Protein AF-A0A7Y3EM31-F1 (afdb_monomer_lite)

pLDDT: mean 71.68, std 12.84, range [42.03, 89.62]

Secondary structure (DSSP, 8-state):
--HHHHHHHHHHHHHHHHHHHHHHHHHHHHTS---HHHHHHHHHHHHT--HHHHHHHHHHHHT--HHHHHHHHHHHHHH-PPPHHHHHHHHHHHHHHHHHS--------HHHHHHHHHHHHHHHHHHHHIIIIIHHHHS-THHHHTTS--

Radius of gyration: 29.41 Å; chains: 1; bounding box: 55×45×83 Å

Foldseek 3Di:
DDPVVVVVVVVVVVVVVVVVVVVLVVLVVVPPPQDLVSLLVVCCVVVVDDSLVLLVVLCVVVVHDPVVSVVQVVVCVVVVDHDPSSSVVSVVCVVVVVVVVDCSDCPPPVVVVVVVVVVVVVVVVVVVCCVPPVVCVVVVPVVPPVVPDD

Structure (mmCIF, N/CA/C/O backbone):
data_AF-A0A7Y3EM31-F1
#
_entry.id   AF-A0A7Y3EM31-F1
#
loop_
_atom_site.group_PDB
_atom_site.id
_atom_site.type_symbol
_atom_site.label_atom_id
_atom_site.label_alt_id
_atom_site.label_comp_id
_atom_site.label_asym_id
_atom_site.label_entity_id
_atom_site.label_seq_id
_atom_site.pdbx_PDB_ins_code
_atom_site.Cartn_x
_atom_site.Cartn_y
_atom_site.Cartn_z
_atom_site.occupancy
_atom_site.B_iso_or_equiv
_atom_site.auth_seq_id
_atom_site.auth_comp_id
_atom_site.auth_asym_id
_atom_site.auth_atom_id
_atom_site.pdbx_PDB_model_num
ATOM 1 N N . MET A 1 1 ? 30.879 -6.850 -35.018 1.00 55.12 1 MET A N 1
ATOM 2 C CA . MET A 1 1 ? 29.629 -6.505 -34.324 1.00 55.12 1 MET A CA 1
ATOM 3 C C . MET A 1 1 ? 28.984 -5.389 -35.105 1.00 55.12 1 MET A C 1
ATOM 5 O O . MET A 1 1 ? 29.573 -4.324 -35.256 1.00 55.12 1 MET A O 1
ATOM 9 N N . SER A 1 2 ? 27.879 -5.702 -35.750 1.00 74.50 2 SER A N 1
ATOM 10 C CA . SER A 1 2 ? 27.210 -4.796 -36.675 1.00 74.50 2 SER A CA 1
ATOM 11 C C . SER A 1 2 ? 26.362 -3.765 -35.922 1.00 74.50 2 SER A C 1
ATOM 13 O O . SER A 1 2 ? 25.942 -3.984 -34.785 1.00 74.50 2 SER A O 1
ATOM 15 N N . LEU A 1 3 ? 26.055 -2.639 -36.569 1.00 71.31 3 LEU A N 1
ATOM 16 C CA . LEU A 1 3 ? 25.175 -1.614 -35.995 1.00 71.31 3 LEU A CA 1
ATOM 17 C C . LEU A 1 3 ? 23.797 -2.191 -35.603 1.00 71.31 3 LEU A C 1
ATOM 19 O O . LEU A 1 3 ? 23.218 -1.790 -34.595 1.00 71.31 3 LEU A O 1
ATOM 23 N N . TYR A 1 4 ? 23.301 -3.174 -36.366 1.00 74.38 4 TYR A N 1
ATOM 24 C CA . TYR A 1 4 ? 22.021 -3.835 -36.104 1.00 74.38 4 TYR A CA 1
ATOM 25 C C . TYR A 1 4 ? 22.039 -4.658 -34.806 1.00 74.38 4 TYR A C 1
ATOM 27 O O . TYR A 1 4 ? 21.056 -4.645 -34.068 1.00 74.38 4 TYR A O 1
ATOM 35 N N . GLU A 1 5 ? 23.158 -5.316 -34.480 1.00 70.56 5 GLU A N 1
ATOM 36 C CA . GLU A 1 5 ? 23.310 -6.084 -33.233 1.00 70.56 5 GLU A CA 1
ATOM 37 C C . GLU A 1 5 ? 23.272 -5.167 -32.016 1.00 70.56 5 GLU A C 1
ATOM 39 O O . GLU A 1 5 ? 22.595 -5.459 -31.032 1.00 70.56 5 GLU A O 1
ATOM 44 N N . ILE A 1 6 ? 23.950 -4.023 -32.104 1.00 75.25 6 ILE A N 1
ATOM 45 C CA . ILE A 1 6 ? 24.014 -3.045 -31.015 1.00 75.25 6 ILE A CA 1
ATOM 46 C C . ILE A 1 6 ? 22.621 -2.465 -30.740 1.00 75.25 6 ILE A C 1
ATOM 48 O O . ILE A 1 6 ? 22.195 -2.401 -29.584 1.00 75.25 6 ILE A O 1
ATOM 52 N N . ILE A 1 7 ? 21.881 -2.092 -31.788 1.00 76.62 7 ILE A N 1
ATOM 53 C CA . ILE A 1 7 ? 20.520 -1.552 -31.657 1.00 76.62 7 ILE A CA 1
ATOM 54 C C . ILE A 1 7 ? 19.571 -2.609 -31.081 1.00 76.62 7 ILE A C 1
ATOM 56 O O . ILE A 1 7 ? 18.812 -2.308 -30.159 1.00 76.62 7 ILE A O 1
ATOM 60 N N . ALA A 1 8 ? 19.644 -3.853 -31.565 1.00 76.12 8 ALA A N 1
ATOM 61 C CA . ALA A 1 8 ? 18.793 -4.941 -31.091 1.00 76.12 8 ALA A CA 1
ATOM 62 C C . ALA A 1 8 ? 19.026 -5.258 -29.603 1.00 76.12 8 ALA A C 1
ATOM 64 O O . ALA A 1 8 ? 18.067 -5.359 -28.836 1.00 76.12 8 ALA A O 1
ATOM 65 N N . ILE A 1 9 ? 20.290 -5.342 -29.171 1.00 76.00 9 ILE A N 1
ATOM 66 C CA . ILE A 1 9 ? 20.651 -5.586 -27.765 1.00 76.00 9 ILE A CA 1
ATOM 67 C C . ILE A 1 9 ? 20.178 -4.427 -26.881 1.00 76.00 9 ILE A C 1
ATOM 69 O O . ILE A 1 9 ? 19.617 -4.648 -25.807 1.00 76.00 9 ILE A O 1
ATOM 73 N N . THR A 1 10 ? 20.354 -3.189 -27.343 1.00 77.50 10 THR A N 1
ATOM 74 C CA . THR A 1 10 ? 19.950 -2.001 -26.581 1.00 77.50 10 THR A CA 1
ATOM 75 C C . THR A 1 10 ? 18.431 -1.926 -26.424 1.00 77.50 10 THR A C 1
ATOM 77 O O . THR A 1 10 ? 17.938 -1.690 -25.321 1.00 77.50 10 THR A O 1
ATOM 80 N N . ALA A 1 11 ? 17.677 -2.188 -27.496 1.00 78.19 11 ALA A N 1
ATOM 81 C CA . ALA A 1 11 ? 16.218 -2.231 -27.459 1.00 78.19 11 ALA A CA 1
ATOM 82 C C . ALA A 1 11 ? 15.707 -3.342 -26.528 1.00 78.19 11 ALA A C 1
ATOM 84 O O . ALA A 1 11 ? 14.819 -3.101 -25.710 1.00 78.19 11 ALA A O 1
ATOM 85 N N . PHE A 1 12 ? 16.308 -4.534 -26.593 1.00 80.44 12 PHE A N 1
ATOM 86 C CA . PHE A 1 12 ? 15.970 -5.652 -25.713 1.00 80.44 12 PHE A CA 1
ATOM 87 C C . PHE A 1 12 ? 16.180 -5.301 -24.232 1.00 80.44 12 PHE A C 1
ATOM 89 O O . PHE A 1 12 ? 15.280 -5.496 -23.412 1.00 80.44 12 PHE A O 1
ATOM 96 N N . LEU A 1 13 ? 17.323 -4.699 -23.888 1.00 77.50 13 LEU A N 1
ATOM 97 C CA . LEU A 1 13 ? 17.618 -4.272 -22.517 1.00 77.50 13 LEU A CA 1
ATOM 98 C C . LEU A 1 13 ? 16.660 -3.180 -22.019 1.00 77.50 13 LEU A C 1
ATOM 100 O O . LEU A 1 13 ? 16.237 -3.221 -20.862 1.00 77.50 13 LEU A O 1
ATOM 104 N N . LEU A 1 14 ? 16.267 -2.245 -22.888 1.00 78.12 14 LEU A N 1
ATOM 105 C CA . LEU A 1 14 ? 15.264 -1.218 -22.583 1.00 78.12 14 LEU A CA 1
ATOM 106 C C . LEU A 1 14 ? 13.897 -1.830 -22.261 1.00 78.12 14 LEU A C 1
ATOM 108 O O . LEU A 1 14 ? 13.264 -1.448 -21.276 1.00 78.12 14 LEU A O 1
ATOM 112 N N . VAL A 1 15 ? 13.456 -2.812 -23.049 1.00 81.62 15 VAL A N 1
ATOM 113 C CA . VAL A 1 15 ? 12.192 -3.520 -22.803 1.00 81.62 15 VAL A CA 1
ATOM 114 C C . VAL A 1 15 ? 12.244 -4.271 -21.472 1.00 81.62 15 VAL A C 1
ATOM 116 O O . VAL A 1 15 ? 11.323 -4.143 -20.662 1.00 81.62 15 VAL A O 1
ATOM 119 N N . CYS A 1 16 ? 13.336 -4.988 -21.191 1.00 75.50 16 CYS A N 1
ATOM 120 C CA . CYS A 1 16 ? 13.536 -5.655 -19.903 1.00 75.50 16 CYS A CA 1
ATOM 121 C C . CYS A 1 16 ? 13.497 -4.667 -18.728 1.00 75.50 16 CYS A C 1
ATOM 123 O O . CYS A 1 16 ? 12.857 -4.949 -17.713 1.00 75.50 16 CYS A O 1
ATOM 125 N N . LEU A 1 17 ? 14.116 -3.491 -18.871 1.00 76.75 17 LEU A N 1
ATOM 126 C CA . LEU A 1 17 ? 14.097 -2.437 -17.858 1.00 76.75 17 LEU A CA 1
ATOM 127 C C . LEU A 1 17 ? 12.677 -1.911 -17.607 1.00 76.75 17 LEU A C 1
ATOM 129 O O . LEU A 1 17 ? 12.266 -1.789 -16.455 1.00 76.75 17 LEU A O 1
ATOM 133 N N . ILE A 1 18 ? 11.905 -1.638 -18.661 1.00 78.25 18 ILE A N 1
ATOM 13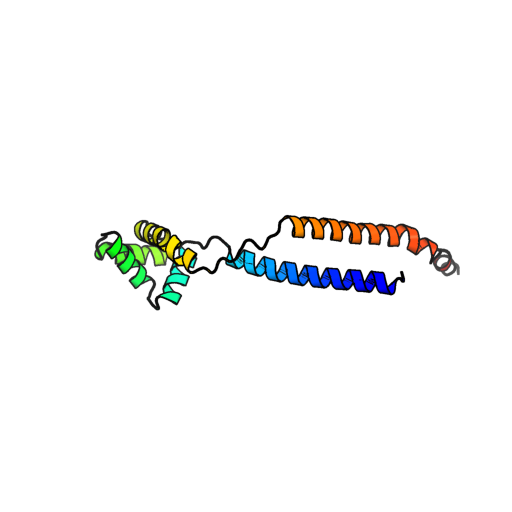4 C CA . ILE A 1 18 ? 10.522 -1.151 -18.535 1.00 78.25 18 ILE A CA 1
ATOM 135 C C . ILE A 1 18 ? 9.644 -2.190 -17.829 1.00 78.25 18 ILE A C 1
ATOM 137 O O . ILE A 1 18 ? 8.859 -1.840 -16.943 1.00 78.25 18 ILE A O 1
ATOM 141 N N . LEU A 1 19 ? 9.782 -3.469 -18.188 1.00 79.25 19 LEU A N 1
ATOM 142 C CA . LEU A 1 19 ? 9.049 -4.559 -17.543 1.00 79.25 19 LEU A CA 1
ATOM 143 C C . LEU A 1 19 ? 9.438 -4.704 -16.067 1.00 79.25 19 LEU A C 1
ATOM 145 O O . LEU A 1 19 ? 8.556 -4.807 -15.211 1.00 79.25 19 LEU A O 1
ATOM 149 N N . TYR A 1 20 ? 10.734 -4.634 -15.758 1.00 76.50 20 TYR A N 1
ATOM 150 C CA . TYR A 1 20 ? 11.236 -4.672 -14.387 1.00 76.50 20 TYR A CA 1
ATOM 151 C C . TYR A 1 20 ? 10.711 -3.494 -13.559 1.00 76.50 20 TYR A C 1
ATOM 153 O O . TYR A 1 20 ? 10.166 -3.698 -12.476 1.00 76.50 20 TYR A O 1
ATOM 161 N N . LEU A 1 21 ? 10.793 -2.267 -14.084 1.00 70.81 21 LEU A N 1
ATOM 162 C CA . LEU A 1 21 ? 10.269 -1.071 -13.425 1.00 70.81 21 LEU A CA 1
ATOM 163 C C . LEU A 1 21 ? 8.762 -1.178 -13.194 1.00 70.81 21 LEU A C 1
ATOM 165 O O . LEU A 1 21 ? 8.300 -0.873 -12.098 1.00 70.81 21 LEU A O 1
ATOM 169 N N . ARG A 1 22 ? 7.991 -1.671 -14.171 1.00 71.81 22 ARG A N 1
ATOM 170 C CA . ARG A 1 22 ? 6.546 -1.898 -14.006 1.00 71.81 22 ARG A CA 1
ATOM 171 C C . ARG A 1 22 ? 6.236 -2.902 -12.902 1.00 71.81 22 ARG A C 1
ATOM 173 O O . ARG A 1 22 ? 5.334 -2.658 -12.101 1.00 71.81 22 ARG A O 1
ATOM 180 N N . PHE A 1 23 ? 6.953 -4.021 -12.858 1.00 66.88 23 PHE A N 1
ATOM 181 C CA . PHE A 1 23 ? 6.753 -5.038 -11.828 1.00 66.88 23 PHE A CA 1
ATOM 182 C C . PHE A 1 23 ? 7.138 -4.511 -10.440 1.00 66.88 23 PHE A C 1
ATOM 184 O O . PHE A 1 23 ? 6.396 -4.667 -9.470 1.00 66.88 23 PHE A O 1
ATOM 191 N N . SER A 1 24 ? 8.257 -3.797 -10.372 1.00 64.38 24 SER A N 1
ATOM 192 C CA . SER A 1 24 ? 8.786 -3.206 -9.150 1.00 64.38 24 SER A CA 1
ATOM 193 C C . SER A 1 24 ? 7.878 -2.102 -8.594 1.00 64.38 24 SER A C 1
ATOM 195 O O . SER A 1 24 ? 7.542 -2.105 -7.412 1.00 64.38 24 SER A O 1
ATOM 197 N N . LEU A 1 25 ? 7.365 -1.215 -9.455 1.00 65.00 25 LEU A N 1
ATOM 198 C CA . LEU A 1 25 ? 6.414 -0.167 -9.076 1.00 65.00 25 LEU A CA 1
ATOM 199 C C . LEU A 1 25 ? 5.105 -0.764 -8.538 1.00 65.00 25 LEU A C 1
ATOM 201 O O . LEU A 1 25 ? 4.580 -0.304 -7.525 1.00 65.00 25 LEU A O 1
ATOM 205 N N . ARG A 1 26 ? 4.601 -1.834 -9.173 1.00 60.44 26 ARG A N 1
ATOM 206 C CA . ARG A 1 26 ? 3.420 -2.567 -8.687 1.00 60.44 26 ARG A CA 1
ATOM 207 C C . ARG A 1 26 ? 3.641 -3.149 -7.293 1.00 60.44 26 ARG A C 1
ATOM 209 O O . ARG A 1 26 ? 2.716 -3.131 -6.485 1.00 60.44 26 ARG A O 1
ATOM 216 N N . ASN A 1 27 ? 4.842 -3.635 -6.995 1.00 56.44 27 ASN A N 1
ATOM 217 C CA . ASN A 1 27 ? 5.174 -4.138 -5.663 1.00 56.44 27 ASN A CA 1
ATOM 218 C C . ASN A 1 27 ? 5.375 -3.009 -4.644 1.00 56.44 27 ASN A C 1
ATOM 220 O O . ASN A 1 27 ? 4.959 -3.156 -3.500 1.00 56.44 27 ASN A O 1
ATOM 224 N N . LEU A 1 28 ? 5.910 -1.857 -5.056 1.00 53.41 28 LEU A N 1
ATOM 225 C CA . LEU A 1 28 ? 6.066 -0.692 -4.180 1.00 53.41 28 LEU A CA 1
ATOM 226 C C . LEU A 1 28 ? 4.707 -0.124 -3.742 1.00 53.41 28 LEU A C 1
ATOM 228 O O . LEU A 1 28 ? 4.521 0.184 -2.569 1.00 53.41 28 LEU A O 1
ATOM 232 N N . ILE A 1 29 ? 3.724 -0.077 -4.648 1.00 54.72 29 ILE A N 1
ATOM 233 C CA . ILE A 1 29 ? 2.342 0.318 -4.317 1.00 54.72 29 ILE A CA 1
ATOM 234 C C . ILE A 1 29 ? 1.718 -0.667 -3.314 1.00 54.72 29 ILE A C 1
ATOM 236 O O . ILE A 1 29 ? 1.052 -0.244 -2.372 1.00 54.72 29 ILE A O 1
ATOM 240 N N . LYS A 1 30 ? 1.972 -1.973 -3.465 1.00 52.66 30 LYS A N 1
ATOM 241 C CA . LYS A 1 30 ? 1.499 -3.006 -2.523 1.00 52.66 30 LYS A CA 1
ATOM 242 C C . LYS A 1 30 ? 2.184 -2.934 -1.151 1.00 52.66 30 LYS A C 1
ATOM 244 O O . LYS A 1 30 ? 1.566 -3.290 -0.147 1.00 52.66 30 LYS A O 1
ATOM 249 N N . ASN A 1 31 ? 3.432 -2.468 -1.110 1.00 48.09 31 ASN A N 1
ATOM 250 C CA . ASN A 1 31 ? 4.244 -2.355 0.102 1.00 48.09 31 ASN A CA 1
ATOM 251 C C . ASN A 1 31 ? 4.150 -0.982 0.780 1.00 48.09 31 ASN A C 1
ATOM 253 O O . ASN A 1 31 ? 4.797 -0.773 1.806 1.00 48.09 31 ASN A O 1
ATOM 257 N N . ARG A 1 32 ? 3.323 -0.057 0.271 1.00 50.44 32 ARG A N 1
ATOM 258 C CA . ARG A 1 32 ? 3.046 1.198 0.974 1.00 50.44 32 ARG A CA 1
ATOM 259 C C . ARG A 1 32 ? 2.492 0.870 2.362 1.00 50.44 32 ARG A C 1
ATOM 261 O O . ARG A 1 32 ? 1.673 -0.040 2.528 1.00 50.44 32 ARG A O 1
ATOM 268 N N . THR A 1 33 ? 2.973 1.583 3.373 1.00 53.84 33 THR A N 1
ATOM 269 C CA . THR A 1 33 ? 2.428 1.526 4.726 1.00 53.84 33 THR A CA 1
ATOM 270 C C . THR A 1 33 ? 0.954 1.907 4.646 1.00 53.84 33 THR A C 1
ATOM 272 O O . THR A 1 33 ? 0.620 3.068 4.432 1.00 53.84 33 THR A O 1
ATOM 275 N N . LEU A 1 34 ? 0.072 0.904 4.731 1.00 59.66 34 LEU A N 1
ATOM 276 C CA . LEU A 1 34 ? -1.369 1.137 4.723 1.00 59.66 34 LEU A CA 1
ATOM 277 C C . LEU A 1 34 ? -1.693 2.085 5.877 1.00 59.66 34 LEU A C 1
ATOM 279 O O . LEU A 1 34 ? -1.288 1.835 7.020 1.00 59.66 34 LEU A O 1
ATOM 283 N N . THR A 1 35 ? -2.400 3.165 5.558 1.00 67.69 35 THR A N 1
ATOM 284 C CA . THR A 1 35 ? -2.955 4.053 6.576 1.00 67.69 35 THR A CA 1
ATOM 285 C C . THR A 1 35 ? -3.984 3.282 7.405 1.00 67.69 35 THR A C 1
ATOM 287 O O . THR A 1 35 ? -4.501 2.248 6.972 1.00 67.69 35 THR A O 1
ATOM 290 N N . SER A 1 36 ? -4.295 3.749 8.617 1.00 67.44 36 SER A N 1
ATOM 291 C CA . SER A 1 36 ? -5.320 3.109 9.459 1.00 67.44 36 SER A CA 1
ATOM 292 C C . SER A 1 36 ? -6.664 2.979 8.725 1.00 67.44 36 SER A C 1
ATOM 294 O O . SER A 1 36 ? -7.379 2.002 8.917 1.00 67.44 36 SER A O 1
ATOM 296 N N . GLN A 1 37 ? -6.962 3.915 7.824 1.00 71.31 37 GLN A N 1
ATOM 297 C CA . GLN A 1 37 ? -8.168 3.933 7.000 1.00 71.31 37 GLN A CA 1
ATOM 298 C C . GLN A 1 37 ? -8.138 2.866 5.892 1.00 71.31 37 GLN A C 1
ATOM 300 O O . GLN A 1 37 ? -9.109 2.130 5.725 1.00 71.31 37 GLN A O 1
ATOM 305 N N . ASP A 1 38 ? -6.996 2.689 5.214 1.00 73.44 38 ASP A N 1
ATOM 306 C CA . ASP A 1 38 ? -6.811 1.591 4.252 1.00 73.44 38 ASP A CA 1
ATOM 307 C C . ASP A 1 38 ? -6.959 0.221 4.927 1.00 73.44 38 ASP A C 1
ATOM 309 O O . ASP A 1 38 ? -7.500 -0.720 4.344 1.00 73.44 38 ASP A O 1
ATOM 313 N N . TYR A 1 39 ? -6.466 0.092 6.164 1.00 72.25 39 TYR A N 1
ATOM 314 C CA . TYR A 1 39 ? -6.610 -1.129 6.955 1.00 72.25 39 TYR A CA 1
ATOM 315 C C . TYR A 1 39 ? -8.068 -1.428 7.281 1.00 72.25 39 TYR A C 1
ATOM 317 O O . TYR A 1 39 ? -8.492 -2.572 7.138 1.00 72.25 39 TYR A O 1
ATOM 325 N N . LEU A 1 40 ? -8.832 -0.406 7.663 1.00 77.25 40 LEU A N 1
ATOM 326 C CA . LEU A 1 40 ? -10.259 -0.516 7.951 1.00 77.25 40 LEU A CA 1
ATOM 327 C C . LEU A 1 40 ? -11.041 -0.982 6.720 1.00 77.25 40 LEU A C 1
ATOM 329 O O . LE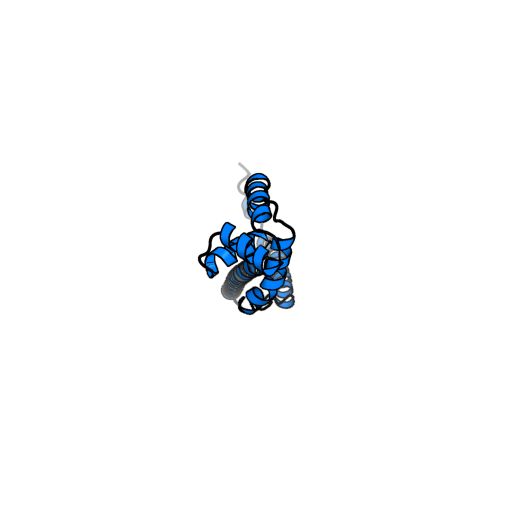U A 1 40 ? -11.807 -1.941 6.797 1.00 77.25 40 LEU A O 1
ATOM 333 N N . TRP A 1 41 ? -10.761 -0.383 5.561 1.00 77.38 41 TRP A N 1
ATOM 334 C CA . TRP A 1 41 ? -11.355 -0.792 4.289 1.00 77.38 41 TRP A CA 1
ATOM 335 C C . TRP A 1 41 ? -10.990 -2.234 3.910 1.00 77.38 41 TRP A C 1
ATOM 337 O O . TRP A 1 41 ? -11.827 -3.011 3.450 1.00 77.38 41 TRP A O 1
ATOM 347 N N . LYS A 1 42 ? -9.738 -2.635 4.140 1.00 73.38 42 LYS A N 1
ATOM 348 C CA . LYS A 1 42 ? -9.285 -4.002 3.862 1.00 73.38 42 LYS A CA 1
ATOM 349 C C . LYS A 1 42 ? -9.922 -5.019 4.811 1.00 73.38 42 LYS A C 1
ATOM 351 O O . LYS A 1 42 ? -10.298 -6.100 4.370 1.00 73.38 42 LYS A O 1
ATOM 356 N N . LEU A 1 43 ? -10.073 -4.667 6.088 1.00 74.62 43 LEU A N 1
ATOM 357 C CA . LEU A 1 43 ? -10.726 -5.499 7.095 1.00 74.62 43 LEU A CA 1
ATOM 358 C C . LEU A 1 43 ? -12.213 -5.685 6.777 1.00 74.62 43 LEU A C 1
ATOM 360 O O . LEU A 1 43 ? -12.702 -6.811 6.848 1.00 74.62 43 LEU A O 1
ATOM 364 N N . LYS A 1 44 ? -12.896 -4.619 6.344 1.00 80.25 44 LYS A N 1
ATOM 365 C CA . LYS A 1 44 ? -14.267 -4.668 5.816 1.00 80.25 44 LYS A CA 1
ATOM 366 C C . LYS A 1 44 ? -14.391 -5.693 4.689 1.00 80.25 44 LYS A C 1
ATOM 368 O O . LYS A 1 44 ? -15.228 -6.581 4.776 1.00 80.25 44 LYS A O 1
ATOM 373 N N . ASN A 1 45 ? -13.504 -5.637 3.694 1.00 76.75 45 ASN A N 1
ATOM 374 C CA . ASN A 1 45 ? -13.538 -6.567 2.559 1.00 76.75 45 ASN A CA 1
ATOM 375 C C . ASN A 1 45 ? -13.217 -8.023 2.925 1.00 76.75 45 ASN A C 1
ATOM 377 O O . ASN A 1 45 ? -13.713 -8.930 2.270 1.00 76.75 45 ASN A O 1
ATOM 381 N N . ILE A 1 46 ? -12.361 -8.261 3.923 1.00 72.25 46 ILE A N 1
ATOM 382 C CA . ILE A 1 46 ? -12.001 -9.625 4.349 1.00 72.25 46 ILE A CA 1
ATOM 383 C C . ILE A 1 46 ? -13.094 -10.227 5.237 1.00 72.25 46 ILE A C 1
ATOM 385 O O . ILE A 1 46 ? -13.366 -11.420 5.158 1.00 72.25 46 ILE A O 1
ATOM 389 N N . THR A 1 47 ? -13.692 -9.408 6.101 1.00 72.94 47 THR A N 1
ATOM 390 C CA . THR A 1 47 ? -14.630 -9.868 7.137 1.00 72.94 47 THR A CA 1
ATOM 391 C C . THR A 1 47 ? -16.089 -9.789 6.684 1.00 72.94 47 THR A C 1
ATOM 393 O O . 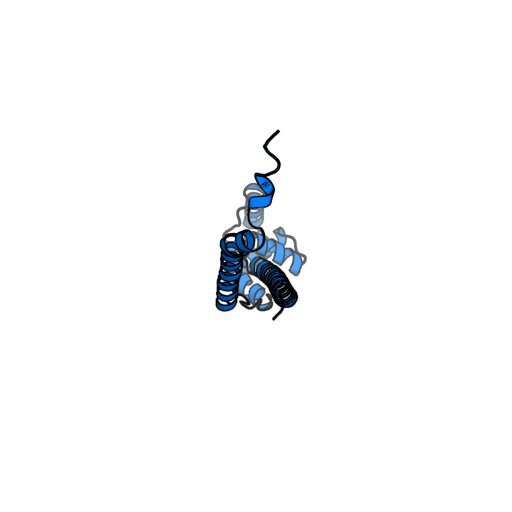THR A 1 47 ? -16.952 -10.307 7.383 1.00 72.94 47 THR A O 1
ATOM 396 N N . ASP A 1 48 ? -16.364 -9.132 5.552 1.00 77.69 48 ASP A N 1
ATOM 397 C CA . ASP A 1 48 ? -17.710 -8.837 5.035 1.00 77.69 48 ASP A CA 1
ATOM 398 C C . ASP A 1 48 ? -18.605 -8.123 6.069 1.00 77.69 48 ASP A C 1
ATOM 400 O O . ASP A 1 48 ? -19.809 -8.337 6.174 1.00 77.69 48 ASP A O 1
ATOM 404 N N . LYS A 1 49 ? -17.982 -7.278 6.900 1.00 81.94 49 LYS A N 1
ATOM 405 C CA . LYS A 1 49 ? -18.634 -6.524 7.980 1.00 81.94 49 LYS A CA 1
ATOM 406 C C . LYS A 1 49 ? -18.593 -5.036 7.707 1.00 81.94 49 LYS A C 1
ATOM 408 O O . LYS A 1 49 ? -17.640 -4.545 7.105 1.00 81.94 49 LYS A O 1
ATOM 413 N N . SER A 1 50 ? -19.588 -4.301 8.199 1.00 85.75 50 SER A N 1
ATOM 414 C CA . SER A 1 50 ? -19.590 -2.844 8.081 1.00 85.75 50 SER A CA 1
ATOM 415 C C . SER A 1 50 ? -18.493 -2.205 8.945 1.00 85.75 50 SER A C 1
ATOM 417 O O . SER A 1 50 ? -17.994 -2.795 9.904 1.00 85.75 50 SER A O 1
ATOM 419 N N . GLU A 1 51 ? -18.117 -0.966 8.626 1.00 83.69 51 GLU A N 1
ATOM 420 C CA . GLU A 1 51 ? -17.139 -0.206 9.421 1.00 83.69 51 GLU A CA 1
ATOM 421 C C . GLU A 1 51 ? -17.643 0.022 10.850 1.00 83.69 51 GLU A C 1
ATOM 423 O O . GLU A 1 51 ? -16.872 -0.057 11.801 1.00 83.69 51 GLU A O 1
ATOM 428 N N . TYR A 1 52 ? -18.955 0.192 11.015 1.00 86.12 52 TYR A N 1
ATOM 429 C CA . TYR A 1 52 ? -19.594 0.288 12.322 1.00 86.12 52 TYR A CA 1
ATOM 430 C C . TYR A 1 52 ? -19.450 -0.999 13.148 1.00 86.12 52 TYR A C 1
ATOM 432 O O . TYR A 1 52 ? -19.122 -0.949 14.334 1.00 86.12 52 TYR A O 1
ATOM 440 N N . ASP A 1 53 ? -19.612 -2.166 12.520 1.00 86.38 53 ASP A N 1
ATOM 441 C CA . ASP A 1 53 ? -19.409 -3.452 13.196 1.00 86.38 53 ASP A CA 1
ATOM 442 C C . ASP A 1 53 ? -17.955 -3.622 13.644 1.00 86.38 53 ASP A C 1
ATOM 444 O O . ASP A 1 53 ? -17.694 -4.151 14.725 1.00 86.38 53 ASP A O 1
ATOM 448 N N . ILE A 1 54 ? -16.998 -3.142 12.843 1.00 85.62 54 ILE A N 1
ATOM 449 C CA . ILE A 1 54 ? -15.576 -3.137 13.206 1.00 85.62 54 ILE A CA 1
ATOM 450 C C . ILE A 1 54 ? -15.348 -2.274 14.452 1.00 85.62 54 ILE A C 1
ATOM 452 O O . ILE A 1 54 ? -14.629 -2.697 15.356 1.00 85.62 54 ILE A O 1
ATOM 456 N N . PHE A 1 55 ? -15.991 -1.108 14.549 1.00 89.19 55 PHE A N 1
ATOM 457 C CA . PHE A 1 55 ? -15.904 -0.257 15.739 1.00 89.19 55 PHE A CA 1
ATOM 458 C C . PHE A 1 55 ? -16.506 -0.945 16.971 1.00 89.19 55 PHE A C 1
ATOM 460 O O . PHE A 1 55 ? -15.909 -0.893 18.046 1.00 89.19 55 PHE A O 1
ATOM 467 N N . GLN A 1 56 ? -17.635 -1.647 16.830 1.00 88.62 56 GLN A N 1
ATOM 468 C CA . GLN A 1 56 ? -18.210 -2.420 17.935 1.00 88.62 56 GLN A CA 1
ATOM 469 C C . GLN A 1 56 ? -17.302 -3.566 18.391 1.00 88.62 56 GLN A C 1
ATOM 471 O O . GLN A 1 56 ? -17.184 -3.814 19.591 1.00 88.62 56 GLN A O 1
ATOM 476 N N . ILE A 1 57 ? -16.664 -4.271 17.454 1.00 85.81 57 ILE A N 1
ATOM 477 C CA . ILE A 1 57 ? -15.722 -5.354 17.764 1.00 85.81 57 ILE A CA 1
ATOM 478 C C . ILE A 1 57 ? -14.499 -4.787 18.485 1.00 85.81 57 ILE A C 1
ATOM 480 O O . ILE A 1 57 ? -14.148 -5.285 19.553 1.00 85.81 57 ILE A O 1
ATOM 484 N N . ALA A 1 58 ? -13.917 -3.705 17.962 1.00 86.81 58 ALA A N 1
ATOM 485 C CA . ALA A 1 58 ? -12.783 -3.027 18.579 1.00 86.81 58 ALA A CA 1
ATOM 486 C C . ALA A 1 58 ? -13.118 -2.541 19.997 1.00 86.81 58 ALA A C 1
ATOM 488 O O . ALA A 1 58 ? -12.332 -2.729 20.923 1.00 86.81 58 ALA A O 1
ATOM 489 N N . ALA A 1 59 ? -14.303 -1.958 20.190 1.00 88.75 59 ALA A N 1
ATOM 490 C CA . ALA A 1 59 ? -14.768 -1.527 21.502 1.00 88.75 59 ALA A CA 1
ATOM 491 C C . ALA A 1 59 ? -14.944 -2.710 22.458 1.00 88.75 59 ALA A C 1
ATOM 493 O O . ALA A 1 59 ? -14.471 -2.654 23.589 1.00 88.75 59 ALA A O 1
ATOM 494 N N . LYS A 1 60 ? -15.554 -3.809 21.997 1.00 87.38 60 LYS A N 1
ATOM 495 C CA . LYS A 1 60 ? -15.738 -5.024 22.799 1.00 87.38 60 LYS A CA 1
ATOM 496 C C . LYS A 1 60 ? -14.402 -5.626 23.237 1.00 87.38 60 LYS A C 1
ATOM 498 O O . LYS A 1 60 ? -14.273 -6.030 24.386 1.00 87.38 60 LYS A O 1
ATOM 503 N N . GLU A 1 61 ? -13.425 -5.677 22.340 1.00 85.50 61 GLU A N 1
ATOM 504 C CA . GLU A 1 61 ? -12.103 -6.245 22.615 1.00 85.50 61 GLU A CA 1
ATOM 505 C C . GLU A 1 61 ? -11.270 -5.365 23.551 1.00 85.50 61 GLU A C 1
ATOM 507 O O . GLU A 1 61 ? -10.583 -5.868 24.436 1.00 85.50 61 GLU A O 1
ATOM 512 N N . LYS A 1 62 ? -11.377 -4.040 23.406 1.00 85.94 62 LYS A N 1
ATOM 513 C CA . LYS A 1 62 ? -10.682 -3.067 24.259 1.00 85.94 62 LYS A CA 1
ATOM 514 C C . LYS A 1 62 ? -11.441 -2.698 25.539 1.00 85.94 62 LYS A C 1
ATOM 516 O O . LYS A 1 62 ? -10.926 -1.911 26.326 1.00 85.94 62 LYS A O 1
ATOM 521 N N . GLY A 1 63 ? -12.641 -3.239 25.755 1.00 85.38 63 GLY A N 1
ATOM 522 C CA . GLY A 1 63 ? -13.448 -3.002 26.959 1.00 85.38 63 GLY A CA 1
ATOM 523 C C . GLY A 1 63 ? -14.180 -1.653 27.011 1.00 85.38 63 GLY A C 1
ATOM 524 O O . GLY A 1 63 ? -14.500 -1.178 28.097 1.00 85.38 63 GLY A O 1
ATOM 525 N N . TRP A 1 64 ? -14.452 -1.021 25.867 1.00 85.88 64 TRP A N 1
ATOM 526 C CA . TRP A 1 64 ? -15.204 0.236 25.781 1.00 85.88 64 TRP A CA 1
ATOM 527 C C . TRP A 1 64 ? -16.719 -0.007 25.729 1.00 85.88 64 TRP A C 1
ATOM 529 O O . TRP A 1 64 ? -17.189 -0.971 25.120 1.00 85.88 64 TRP A O 1
ATOM 539 N N . SER A 1 65 ? -17.501 0.885 26.351 1.00 84.62 65 SER A N 1
ATOM 540 C CA . SER A 1 65 ? -18.969 0.800 26.324 1.00 84.62 65 SER A CA 1
ATOM 541 C C . SER A 1 65 ? -19.526 1.131 24.935 1.00 84.62 65 SER A C 1
ATOM 543 O O . SER A 1 65 ? -19.040 2.034 24.251 1.00 84.62 65 SER A O 1
ATOM 545 N N . LYS A 1 66 ? -20.596 0.428 24.545 1.00 81.69 66 LYS A N 1
ATOM 546 C CA . LYS A 1 66 ? -21.289 0.609 23.259 1.00 81.69 66 LYS A CA 1
ATOM 547 C C . LYS A 1 66 ? -21.816 2.029 23.057 1.00 81.69 66 LYS A C 1
ATOM 549 O O . LYS A 1 66 ? -21.844 2.501 21.927 1.00 81.69 66 LYS A O 1
ATOM 554 N N . ASP A 1 67 ? -22.162 2.726 24.136 1.00 82.44 67 ASP A N 1
ATOM 555 C CA . ASP A 1 67 ? -22.702 4.089 24.061 1.00 82.44 67 ASP A CA 1
ATOM 556 C C . ASP A 1 67 ? -21.669 5.093 23.523 1.00 82.44 67 ASP A C 1
ATOM 558 O O . ASP A 1 67 ? -22.019 6.064 22.851 1.00 82.44 67 ASP A O 1
ATOM 562 N N . TYR A 1 68 ? -20.378 4.836 23.762 1.00 84.38 68 TYR A N 1
ATOM 563 C CA . TYR A 1 68 ? -19.290 5.658 23.226 1.00 84.38 68 TYR A CA 1
ATOM 564 C C . TYR A 1 68 ? -19.026 5.371 21.748 1.00 84.38 68 TYR A C 1
ATOM 566 O O . TYR A 1 68 ? -18.638 6.277 21.014 1.00 84.38 68 TYR A O 1
ATOM 574 N N . VAL A 1 69 ? -19.299 4.145 21.291 1.00 87.94 69 VAL A N 1
ATOM 575 C CA . VAL A 1 69 ? -19.066 3.726 19.903 1.00 87.94 69 VAL A CA 1
ATOM 576 C C . VAL A 1 69 ? -19.883 4.560 18.929 1.00 87.94 69 VAL A C 1
ATOM 578 O O . VAL A 1 69 ? -19.349 5.034 17.935 1.00 87.94 69 VAL A O 1
ATOM 581 N N . GLU A 1 70 ? -21.158 4.784 19.234 1.00 88.75 70 GLU A N 1
ATOM 582 C CA . GLU A 1 70 ? -22.061 5.553 18.378 1.00 88.75 70 GLU A CA 1
ATOM 583 C C . GLU A 1 70 ? -21.607 7.012 18.229 1.00 88.75 70 GLU A C 1
ATOM 585 O O . GLU A 1 70 ? -21.559 7.559 17.126 1.00 88.75 70 GLU A O 1
ATOM 590 N N . LYS A 1 71 ? -21.221 7.638 19.346 1.00 89.38 71 LYS A N 1
ATOM 591 C CA . LYS A 1 71 ? -20.719 9.016 19.361 1.00 89.38 71 LYS A CA 1
ATOM 592 C C . LYS A 1 71 ? -19.414 9.142 18.578 1.00 89.38 71 LYS A C 1
ATOM 594 O O . LYS A 1 71 ? -19.255 10.059 17.774 1.00 89.38 71 LYS A O 1
ATOM 599 N N . ASP A 1 72 ? -18.499 8.210 18.805 1.00 89.62 72 ASP A N 1
ATOM 600 C CA . ASP A 1 72 ? -17.197 8.189 18.152 1.00 89.62 72 ASP A CA 1
ATOM 601 C C . ASP A 1 72 ? -17.307 7.850 16.660 1.00 89.62 72 ASP A C 1
ATOM 603 O O . ASP A 1 72 ? -16.544 8.378 15.853 1.00 89.62 72 ASP A O 1
ATOM 607 N N . PHE A 1 73 ? -18.290 7.035 16.271 1.00 88.56 73 PHE A N 1
ATOM 608 C CA . PHE A 1 73 ? -18.577 6.738 14.873 1.00 88.56 73 PHE A CA 1
ATOM 609 C C . PHE A 1 73 ? -19.157 7.947 14.132 1.00 88.56 73 PHE A C 1
ATOM 611 O O . PHE A 1 73 ? -18.730 8.236 13.018 1.00 88.56 73 PHE A O 1
ATOM 618 N N . ARG A 1 74 ? -20.064 8.718 14.746 1.00 88.81 74 ARG A N 1
ATOM 619 C CA . ARG A 1 74 ? -20.543 9.976 14.139 1.00 88.81 74 ARG A CA 1
ATOM 620 C C . ARG A 1 74 ? -19.411 10.967 13.924 1.00 88.81 74 ARG A C 1
ATOM 622 O O . ARG A 1 74 ? -19.279 11.516 12.837 1.00 88.81 74 ARG A O 1
ATOM 629 N N . ARG A 1 75 ? -18.546 11.121 14.926 1.00 88.25 75 ARG A N 1
ATOM 630 C CA . ARG A 1 75 ? -17.358 11.969 14.812 1.00 88.25 75 ARG A CA 1
ATOM 631 C C . ARG A 1 75 ? -16.403 11.482 13.720 1.00 88.25 75 ARG A C 1
ATOM 633 O O . ARG A 1 75 ? -15.809 12.288 13.013 1.00 88.25 75 ARG A O 1
ATOM 640 N N . TYR A 1 76 ? -16.278 10.166 13.556 1.00 87.12 76 TYR A N 1
ATOM 641 C CA . TYR A 1 76 ? -15.533 9.578 12.448 1.00 87.12 76 TYR A CA 1
ATOM 642 C C . TYR A 1 76 ? -16.153 9.923 11.084 1.00 87.12 76 TYR A C 1
ATOM 644 O O . TYR A 1 76 ? -15.414 10.250 10.161 1.00 87.12 76 TYR A O 1
ATOM 652 N N . LEU A 1 77 ? -17.481 9.905 10.944 1.00 87.12 77 LEU A N 1
ATOM 653 C CA . LEU A 1 77 ? -18.140 10.289 9.691 1.00 87.12 77 LEU A CA 1
ATOM 654 C C . LEU A 1 77 ? -17.923 11.769 9.339 1.00 87.12 77 LEU A C 1
ATOM 656 O O . LEU A 1 77 ? -17.757 12.082 8.161 1.00 87.12 77 LEU A O 1
ATOM 660 N N . GLU A 1 78 ? -17.887 12.651 10.340 1.00 88.88 78 GLU A N 1
ATOM 661 C CA . GLU A 1 78 ? -17.676 14.097 10.168 1.00 88.88 78 GLU A CA 1
ATOM 662 C C . GLU A 1 78 ? -16.215 14.444 9.849 1.00 88.88 78 GLU A C 1
ATOM 664 O O . GLU A 1 78 ? -15.926 15.052 8.819 1.00 88.88 78 GLU A O 1
ATOM 669 N N . ASP A 1 79 ? -15.284 14.016 10.705 1.00 87.38 79 ASP A N 1
ATOM 67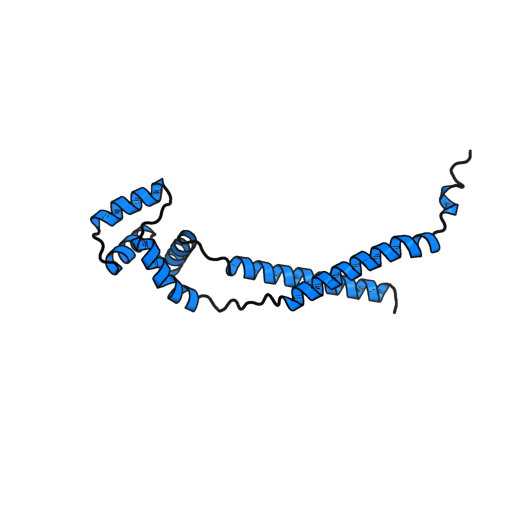0 C CA . ASP A 1 79 ? -13.888 14.468 10.659 1.00 87.38 79 ASP A CA 1
ATOM 671 C C . ASP A 1 79 ? -12.948 13.459 9.974 1.00 87.38 79 ASP A C 1
ATOM 673 O O . ASP A 1 79 ? -11.751 13.717 9.840 1.00 87.38 79 ASP A O 1
ATOM 677 N N . GLN A 1 80 ? -13.441 12.268 9.604 1.00 80.88 80 GLN A N 1
ATOM 678 C CA . GLN A 1 80 ? -12.629 11.124 9.147 1.00 80.88 80 GLN A CA 1
ATOM 679 C C . GLN A 1 80 ? -11.531 10.718 10.151 1.00 80.88 80 GLN A C 1
ATOM 681 O O . GLN A 1 80 ? -10.547 10.057 9.806 1.00 80.88 80 GLN A O 1
ATOM 686 N N . THR A 1 81 ? -11.692 11.089 11.426 1.00 81.69 81 THR A N 1
ATOM 687 C CA . THR A 1 81 ? -10.712 10.812 12.480 1.00 81.69 81 THR A CA 1
ATOM 688 C C . THR A 1 81 ? -11.052 9.537 13.239 1.00 81.69 81 THR A C 1
ATOM 690 O O . THR A 1 81 ? -12.144 9.361 13.770 1.00 81.69 81 THR A O 1
ATOM 693 N N . LEU A 1 82 ? -10.085 8.618 13.298 1.00 85.62 82 LEU A N 1
ATOM 694 C CA . LEU A 1 82 ? -10.263 7.340 13.982 1.00 85.62 82 LEU A CA 1
ATOM 695 C C . LEU A 1 82 ? -10.090 7.469 15.505 1.00 85.62 82 LEU A C 1
ATOM 697 O O . LEU A 1 82 ? -9.069 8.026 15.944 1.00 85.62 82 LEU A O 1
ATOM 701 N N . PRO A 1 83 ? -11.009 6.892 16.304 1.00 86.06 83 PRO A N 1
ATOM 702 C CA . PRO A 1 83 ? -10.877 6.823 17.755 1.00 86.06 83 PRO A CA 1
ATOM 703 C C . PRO A 1 83 ? -9.643 6.023 18.179 1.00 86.06 83 PRO A C 1
ATOM 705 O O . PRO A 1 83 ? -9.181 5.125 17.470 1.00 86.06 83 PRO A O 1
ATOM 708 N N . VAL A 1 84 ? -9.113 6.324 19.367 1.00 86.00 84 VAL A N 1
ATOM 709 C CA . VAL A 1 84 ? -7.860 5.727 19.864 1.00 86.00 84 VAL A CA 1
ATOM 710 C C . VAL A 1 84 ? -7.960 4.204 20.000 1.00 86.00 84 VAL A C 1
ATOM 712 O O . VAL A 1 84 ? -7.047 3.499 19.579 1.00 86.00 84 VAL A O 1
ATOM 715 N N . TYR A 1 85 ? -9.078 3.681 20.510 1.00 84.62 85 TYR A N 1
ATOM 716 C CA . TYR A 1 85 ? -9.261 2.235 20.685 1.00 84.62 85 TYR A CA 1
ATOM 717 C C . TYR A 1 85 ? -9.331 1.485 19.347 1.00 84.62 85 TYR A C 1
ATOM 719 O O . TYR A 1 85 ? -8.791 0.387 19.232 1.00 84.62 85 TYR A O 1
ATOM 727 N N . VAL A 1 86 ? -9.924 2.096 18.313 1.00 85.62 86 VAL A N 1
ATOM 728 C CA . VAL A 1 86 ? -9.959 1.527 16.957 1.00 85.62 86 VAL A CA 1
ATOM 729 C C . VAL A 1 86 ? -8.557 1.510 16.360 1.00 85.62 86 VAL A C 1
ATOM 731 O O . VAL A 1 86 ? -8.159 0.513 15.769 1.00 85.62 86 VAL A O 1
ATOM 734 N N . LYS A 1 87 ? -7.767 2.576 16.554 1.00 84.94 87 LYS A N 1
ATOM 735 C CA . LYS A 1 87 ? -6.363 2.607 16.113 1.00 84.94 87 LYS A CA 1
ATOM 736 C C . LYS A 1 87 ? -5.544 1.492 16.758 1.00 84.94 87 LYS A C 1
ATOM 738 O O . LYS A 1 87 ? -4.863 0.778 16.036 1.00 84.94 87 LYS A O 1
ATOM 743 N N . GLN A 1 88 ? -5.663 1.308 18.072 1.00 84.56 88 GLN A N 1
ATOM 744 C CA . GLN A 1 88 ? -4.966 0.237 18.789 1.00 84.56 88 GLN A CA 1
ATOM 745 C C . GLN A 1 88 ? -5.405 -1.152 18.316 1.00 84.56 88 GLN A C 1
ATOM 747 O O . GLN A 1 88 ? -4.566 -2.004 18.062 1.00 84.56 88 GLN A O 1
ATOM 752 N N . PHE A 1 89 ? -6.710 -1.373 18.135 1.00 85.44 89 PHE A N 1
ATOM 753 C CA . PHE A 1 89 ? -7.223 -2.628 17.580 1.00 85.44 89 PHE A CA 1
ATOM 754 C C . PHE A 1 89 ? -6.663 -2.913 16.175 1.00 85.44 89 PHE A C 1
ATOM 756 O O . PHE A 1 89 ? -6.260 -4.034 15.872 1.00 85.44 89 PHE A O 1
ATOM 763 N N . LEU A 1 90 ? -6.585 -1.892 15.317 1.00 81.88 90 LEU A N 1
ATOM 764 C CA . LEU A 1 90 ? -5.994 -2.023 13.985 1.00 81.88 90 LEU A CA 1
ATOM 765 C C . LEU A 1 90 ? -4.480 -2.251 14.029 1.00 81.88 90 LEU A C 1
ATOM 767 O O . LEU A 1 90 ? -3.963 -2.919 13.139 1.00 81.88 90 LEU A O 1
ATOM 771 N N . GLU A 1 91 ? -3.771 -1.689 15.010 1.00 81.38 91 GLU A N 1
ATOM 772 C CA . GLU A 1 91 ? -2.338 -1.921 15.220 1.00 81.38 91 GLU A CA 1
ATOM 773 C C . GLU A 1 91 ? -2.053 -3.350 15.682 1.00 81.38 91 GLU A C 1
ATOM 775 O O . GLU A 1 91 ? -1.180 -3.995 15.102 1.00 81.38 91 GLU A O 1
ATOM 780 N N . ASP A 1 92 ? -2.845 -3.879 16.612 1.00 80.12 92 ASP A N 1
ATOM 781 C CA . ASP A 1 92 ? -2.730 -5.268 17.069 1.00 80.12 92 ASP A CA 1
ATOM 782 C C . ASP A 1 92 ? -3.094 -6.250 15.941 1.00 80.12 92 ASP A C 1
ATOM 784 O O . ASP A 1 92 ? -2.361 -7.190 15.633 1.00 80.12 92 ASP A O 1
ATOM 788 N N . GLY A 1 93 ? -4.187 -5.979 15.218 1.00 72.00 93 GLY A N 1
ATOM 789 C CA . GLY A 1 93 ? -4.596 -6.766 14.051 1.00 72.00 93 GLY A CA 1
ATOM 790 C C . GLY A 1 93 ? -3.652 -6.631 12.849 1.00 72.00 93 GLY A C 1
ATOM 791 O O . GLY A 1 93 ? -3.667 -7.470 11.941 1.00 72.00 93 GLY A O 1
ATOM 792 N N . LYS A 1 94 ? -2.795 -5.601 12.828 1.00 71.69 94 LYS A N 1
ATOM 793 C CA . LYS A 1 94 ? -1.830 -5.342 11.751 1.00 71.69 94 LYS A CA 1
ATOM 794 C C . LYS A 1 94 ? -0.853 -6.491 11.597 1.00 71.69 94 LYS A C 1
ATOM 796 O O . LYS A 1 94 ? -0.482 -6.816 10.472 1.00 71.69 94 LYS A O 1
ATOM 801 N N . GLU A 1 95 ? -0.441 -7.095 12.706 1.00 67.50 95 GLU A N 1
ATOM 802 C CA . GLU A 1 95 ? 0.514 -8.197 12.716 1.00 67.50 95 GLU A CA 1
ATOM 803 C C . GLU A 1 95 ? -0.098 -9.457 12.090 1.00 67.50 95 GLU A C 1
ATOM 805 O O . GLU A 1 95 ? 0.506 -10.075 11.213 1.00 67.50 95 GLU A O 1
ATOM 810 N N . HIS A 1 96 ? -1.358 -9.759 12.413 1.00 64.94 96 HIS A N 1
ATOM 811 C CA . HIS A 1 96 ? -2.104 -10.858 11.797 1.00 64.94 96 HIS A CA 1
ATOM 812 C C . HIS A 1 96 ? -2.379 -10.624 10.308 1.00 64.94 96 HIS A C 1
ATOM 814 O O . HIS A 1 96 ? -2.143 -11.507 9.485 1.00 64.94 96 HIS A O 1
ATOM 820 N N . ILE A 1 97 ? -2.798 -9.420 9.911 1.00 63.66 97 ILE A N 1
ATOM 821 C CA . ILE A 1 97 ? -3.044 -9.103 8.495 1.00 63.66 97 ILE A CA 1
ATOM 822 C C . ILE A 1 97 ? -1.730 -9.056 7.700 1.00 63.66 97 ILE A C 1
ATOM 824 O O . ILE A 1 97 ? -1.704 -9.437 6.529 1.00 63.66 97 ILE A O 1
ATOM 828 N N . ASN A 1 98 ? -0.625 -8.615 8.308 1.00 60.78 98 ASN A N 1
ATOM 829 C CA . ASN A 1 98 ? 0.700 -8.678 7.692 1.00 60.78 98 ASN A CA 1
ATOM 830 C C . ASN A 1 98 ? 1.215 -10.114 7.556 1.00 60.78 98 ASN A C 1
ATOM 832 O O . ASN A 1 98 ? 1.922 -10.382 6.591 1.00 60.78 98 ASN A O 1
ATOM 836 N N . ALA A 1 99 ? 0.837 -11.039 8.442 1.00 58.09 99 ALA A N 1
ATOM 837 C CA . ALA A 1 99 ? 1.152 -12.456 8.271 1.00 58.09 99 ALA A CA 1
ATOM 838 C C . ALA A 1 99 ? 0.433 -13.061 7.048 1.00 58.09 99 ALA A C 1
ATOM 840 O O . ALA A 1 99 ? 1.029 -13.835 6.301 1.00 58.09 99 ALA A O 1
ATOM 841 N N . TYR A 1 100 ? -0.814 -12.648 6.787 1.00 49.16 100 TYR A N 1
ATOM 842 C CA . TYR A 1 100 ? -1.557 -13.014 5.570 1.00 49.16 100 TYR A CA 1
ATOM 843 C C . TYR A 1 100 ? -1.149 -12.218 4.325 1.00 49.16 100 TYR A C 1
ATOM 845 O O . TYR A 1 100 ? -1.417 -12.643 3.198 1.00 49.16 100 TYR A O 1
ATOM 853 N N . ARG A 1 101 ? -0.490 -11.064 4.485 1.00 47.72 101 ARG A N 1
ATOM 854 C CA . ARG A 1 101 ? 0.168 -10.370 3.377 1.00 47.72 101 ARG A CA 1
ATOM 855 C C . ARG A 1 101 ? 1.306 -11.282 2.936 1.00 47.72 101 ARG A C 1
ATOM 857 O O . ARG A 1 101 ? 2.374 -11.252 3.539 1.00 47.72 101 ARG A O 1
ATOM 864 N N . CYS A 1 102 ? 1.067 -12.098 1.896 1.00 42.03 102 CYS A N 1
ATOM 865 C CA . CYS A 1 102 ? 2.115 -12.848 1.203 1.00 42.03 102 CYS A CA 1
ATOM 866 C C . CYS A 1 102 ? 3.343 -11.956 1.160 1.00 42.03 102 CYS A C 1
ATOM 868 O O . CYS A 1 102 ? 3.212 -10.841 0.649 1.00 42.03 102 CYS A O 1
ATOM 870 N N . ARG A 1 103 ? 4.461 -12.415 1.749 1.00 43.03 103 ARG A N 1
ATOM 871 C CA . ARG A 1 103 ? 5.764 -11.743 1.718 1.00 43.03 103 ARG A CA 1
ATOM 872 C C . ARG A 1 103 ? 5.982 -11.233 0.300 1.00 43.03 103 ARG A C 1
ATOM 874 O O . ARG A 1 103 ? 6.459 -11.962 -0.567 1.00 43.03 103 ARG A O 1
ATOM 881 N N . GLY A 1 104 ? 5.601 -9.987 0.052 1.00 44.59 104 GLY A N 1
ATOM 882 C CA . GLY A 1 104 ? 5.959 -9.251 -1.136 1.00 44.59 104 GLY A CA 1
ATOM 883 C C . GLY A 1 104 ? 7.391 -8.881 -0.874 1.00 44.59 104 GLY A C 1
ATOM 884 O O . GLY A 1 104 ? 7.643 -7.770 -0.418 1.00 44.59 104 GLY A O 1
ATOM 885 N N . GLY A 1 105 ? 8.269 -9.882 -1.007 1.00 42.38 105 GLY A N 1
ATOM 886 C CA . GLY A 1 105 ? 9.680 -9.768 -0.709 1.00 42.38 105 GLY A CA 1
ATOM 887 C C . GLY A 1 105 ? 10.200 -8.494 -1.338 1.00 42.38 105 GLY A C 1
ATOM 888 O O . GLY A 1 105 ? 9.712 -8.079 -2.394 1.00 42.38 105 GLY A O 1
ATOM 889 N N . ASP A 1 106 ? 11.150 -7.865 -0.663 1.00 48.69 106 ASP A N 1
ATOM 890 C CA . ASP A 1 106 ? 11.908 -6.740 -1.182 1.00 48.69 106 ASP A CA 1
ATOM 891 C C . ASP A 1 106 ? 12.637 -7.170 -2.465 1.00 48.69 106 ASP A C 1
ATOM 893 O O . ASP A 1 106 ? 13.834 -7.426 -2.494 1.00 48.69 106 ASP A O 1
ATOM 897 N N . PHE A 1 107 ? 11.901 -7.268 -3.570 1.00 49.66 107 PHE A N 1
ATOM 898 C CA . PHE A 1 107 ? 12.429 -7.519 -4.905 1.00 49.66 107 PHE A CA 1
ATOM 899 C C . PHE A 1 107 ? 13.131 -6.270 -5.446 1.00 49.66 107 PHE A C 1
ATOM 901 O O . PHE A 1 107 ? 13.700 -6.304 -6.536 1.00 49.66 107 PHE A O 1
ATOM 908 N N . PHE A 1 108 ? 13.143 -5.174 -4.678 1.00 51.50 108 PHE A N 1
ATOM 909 C CA . PHE A 1 108 ? 14.033 -4.045 -4.891 1.00 51.50 108 PHE A CA 1
ATOM 910 C C . PHE A 1 108 ? 15.470 -4.455 -4.569 1.00 51.50 108 PHE A C 1
ATOM 912 O O . PHE A 1 108 ? 16.062 -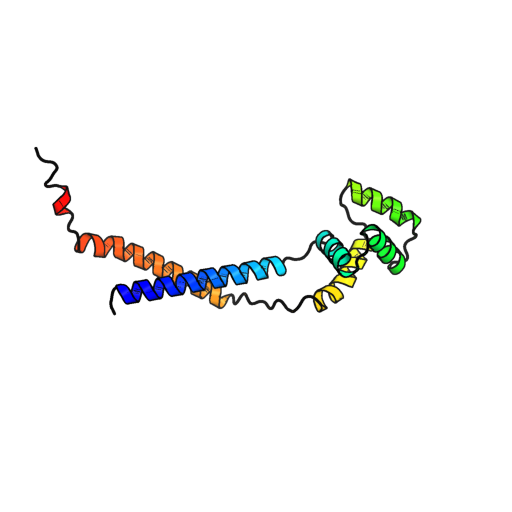4.055 -3.567 1.00 51.50 108 PHE A O 1
ATOM 919 N N . ASN A 1 109 ? 16.078 -5.212 -5.481 1.00 61.31 109 ASN A N 1
ATOM 920 C CA . ASN A 1 109 ? 17.521 -5.346 -5.516 1.00 61.31 109 ASN A CA 1
ATOM 921 C C . ASN A 1 109 ? 18.107 -3.968 -5.846 1.00 61.31 109 ASN A C 1
ATOM 923 O O . ASN A 1 109 ? 18.245 -3.596 -7.011 1.00 61.31 109 ASN A O 1
ATOM 927 N N . LYS A 1 110 ? 18.463 -3.198 -4.809 1.00 62.31 110 LYS A N 1
ATOM 928 C CA . LYS A 1 110 ? 19.126 -1.883 -4.910 1.00 62.31 110 LYS A CA 1
ATOM 929 C C . LYS A 1 110 ? 20.317 -1.923 -5.877 1.00 62.31 110 LYS A C 1
ATOM 931 O O . LYS A 1 110 ? 20.526 -0.986 -6.639 1.00 62.31 110 LYS A O 1
ATOM 936 N N . LYS A 1 111 ? 21.035 -3.053 -5.909 1.00 67.88 111 LYS A N 1
ATOM 937 C CA . LYS A 1 111 ? 22.118 -3.329 -6.866 1.00 67.88 111 LYS A CA 1
ATOM 938 C C . LYS A 1 111 ? 21.649 -3.354 -8.325 1.00 67.88 111 LYS A C 1
ATOM 940 O O . LYS A 1 111 ? 22.313 -2.760 -9.164 1.00 67.88 111 LYS A O 1
ATOM 945 N N . ALA A 1 112 ? 20.511 -3.982 -8.626 1.00 67.94 112 ALA A N 1
ATOM 946 C CA . ALA A 1 112 ? 19.962 -4.024 -9.982 1.00 67.94 112 ALA A CA 1
ATOM 947 C C . ALA A 1 112 ? 19.539 -2.626 -10.452 1.00 67.94 112 ALA A C 1
ATOM 949 O O . ALA A 1 112 ? 19.848 -2.232 -11.570 1.00 67.94 112 ALA A O 1
ATOM 950 N N . PHE A 1 113 ? 18.908 -1.837 -9.578 1.00 68.75 113 PHE A N 1
ATOM 951 C CA . PHE A 1 113 ? 18.532 -0.461 -9.909 1.00 68.75 113 PHE A CA 1
ATOM 952 C C . PHE A 1 113 ? 19.754 0.423 -10.208 1.00 68.75 113 PHE A C 1
ATOM 954 O O . PHE A 1 113 ? 19.767 1.140 -11.205 1.00 68.75 113 PHE A O 1
ATOM 961 N N . ILE A 1 114 ? 20.806 0.328 -9.387 1.00 74.44 114 ILE A N 1
ATOM 962 C CA . ILE A 1 114 ? 22.066 1.052 -9.617 1.00 74.44 114 ILE A CA 1
ATOM 963 C C . ILE A 1 114 ? 22.719 0.605 -10.930 1.00 74.44 114 ILE A C 1
ATOM 965 O O . ILE A 1 114 ? 23.150 1.450 -11.710 1.00 74.44 114 ILE A O 1
ATOM 969 N N . PHE A 1 115 ? 22.745 -0.703 -11.204 1.00 75.44 115 PHE A N 1
ATOM 970 C CA . PHE A 1 115 ? 23.298 -1.247 -12.443 1.00 75.44 115 PHE A CA 1
ATOM 971 C C . PHE A 1 115 ? 22.570 -0.703 -13.677 1.00 75.44 115 PH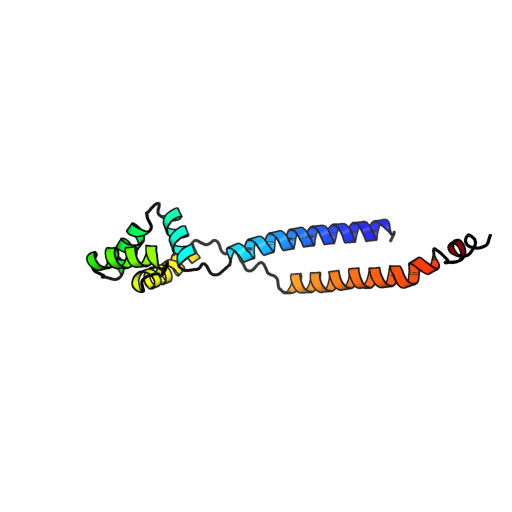E A C 1
ATOM 973 O O . PHE A 1 115 ? 23.210 -0.204 -14.597 1.00 75.44 115 PHE A O 1
ATOM 980 N N . PHE A 1 116 ? 21.235 -0.719 -13.674 1.00 71.06 116 PHE A N 1
ATOM 981 C CA . PHE A 1 116 ? 20.442 -0.185 -14.780 1.00 71.06 116 PHE A CA 1
ATOM 982 C C . PHE A 1 116 ? 20.566 1.336 -14.934 1.00 71.06 116 PHE A C 1
ATOM 984 O O . PHE A 1 116 ? 20.581 1.822 -16.060 1.00 71.06 116 PHE A O 1
ATOM 991 N N . SER A 1 117 ? 20.700 2.083 -13.835 1.00 75.00 117 SER A N 1
ATOM 992 C CA . SER A 1 117 ? 20.939 3.533 -13.871 1.00 75.00 117 SER A CA 1
ATOM 993 C C . SER A 1 117 ? 22.287 3.872 -14.518 1.00 75.00 117 SER A C 1
ATOM 995 O O . SER A 1 117 ? 22.351 4.687 -15.438 1.00 75.00 117 SER A O 1
ATOM 997 N N . LEU A 1 118 ? 23.358 3.182 -14.107 1.00 77.56 118 LEU A N 1
ATOM 998 C CA . LEU A 1 118 ? 24.683 3.330 -14.714 1.00 77.56 118 LEU A CA 1
ATOM 999 C C . LEU A 1 118 ? 24.671 2.926 -16.189 1.00 77.56 118 LEU A C 1
ATOM 1001 O O . LEU A 1 118 ? 25.246 3.625 -17.017 1.00 77.56 118 LEU A O 1
ATOM 1005 N N . PHE A 1 119 ? 23.974 1.840 -16.526 1.00 75.75 119 PHE A N 1
ATOM 1006 C CA . PHE A 1 119 ? 23.847 1.379 -17.903 1.00 75.75 119 PHE A CA 1
ATOM 1007 C C . PHE A 1 119 ? 23.105 2.394 -18.784 1.00 75.75 119 PHE A C 1
ATOM 1009 O O . PHE A 1 119 ? 23.568 2.713 -19.875 1.00 75.75 119 PHE A O 1
ATOM 1016 N N . ALA A 1 120 ? 21.998 2.966 -18.302 1.00 73.69 120 ALA A N 1
ATOM 1017 C CA . ALA A 1 120 ? 21.263 4.006 -19.018 1.00 73.69 120 ALA A CA 1
ATOM 1018 C C . ALA A 1 120 ? 22.119 5.261 -19.251 1.00 73.69 120 ALA A C 1
ATOM 1020 O O . ALA A 1 120 ? 22.106 5.819 -20.347 1.00 73.69 120 ALA A O 1
ATOM 1021 N N . LEU A 1 121 ? 22.910 5.670 -18.255 1.00 78.19 121 LEU A N 1
ATOM 1022 C CA . LEU A 1 121 ? 23.822 6.808 -18.372 1.00 78.19 121 LEU A CA 1
ATOM 1023 C C . LEU A 1 121 ? 24.927 6.546 -19.408 1.00 78.19 121 LEU A C 1
ATOM 1025 O O . LEU A 1 121 ? 25.273 7.438 -20.178 1.00 78.19 121 LEU A O 1
ATOM 1029 N N . LEU A 1 122 ? 25.417 5.306 -19.484 1.00 76.25 122 LEU A N 1
ATOM 1030 C CA . LEU A 1 122 ? 26.399 4.864 -20.477 1.00 76.25 122 LEU A CA 1
ATOM 1031 C C . LEU A 1 122 ? 25.817 4.864 -21.900 1.00 76.25 122 LEU A C 1
ATOM 1033 O O . LEU A 1 122 ? 26.470 5.339 -22.825 1.00 76.25 122 LEU A O 1
ATOM 1037 N N . ILE A 1 123 ? 24.572 4.404 -22.075 1.00 73.44 123 ILE A N 1
ATOM 1038 C CA . ILE A 1 123 ? 23.866 4.428 -23.370 1.00 73.44 123 ILE A CA 1
ATOM 1039 C C . ILE A 1 123 ? 23.593 5.867 -23.830 1.00 73.44 123 ILE A C 1
ATOM 1041 O O . ILE A 1 123 ? 23.846 6.203 -24.989 1.00 73.44 123 ILE A O 1
ATOM 1045 N N . ILE A 1 124 ? 23.101 6.730 -22.935 1.00 74.31 124 ILE A N 1
ATOM 1046 C CA . ILE A 1 124 ? 22.819 8.139 -23.245 1.00 74.31 124 ILE A CA 1
ATOM 1047 C C . ILE A 1 124 ? 24.127 8.873 -23.563 1.00 74.31 124 ILE A C 1
ATOM 1049 O O . ILE A 1 124 ? 24.227 9.518 -24.604 1.00 74.31 124 ILE A O 1
ATOM 1053 N N . GLY A 1 125 ? 25.156 8.719 -22.725 1.00 75.38 125 GLY A N 1
ATOM 1054 C CA . GLY A 1 125 ? 26.471 9.325 -22.944 1.00 75.38 125 GLY A CA 1
ATOM 1055 C C . GLY A 1 125 ? 27.138 8.846 -24.236 1.00 75.38 125 GLY A C 1
ATOM 1056 O O . GLY A 1 125 ? 27.627 9.660 -25.017 1.00 75.38 125 GLY A O 1
ATOM 1057 N N . GLY A 1 126 ? 27.088 7.541 -24.516 1.00 71.44 126 GLY A N 1
ATOM 1058 C CA . GLY A 1 126 ? 27.603 6.959 -25.758 1.00 71.44 126 GLY A CA 1
ATOM 1059 C C . GLY A 1 126 ? 26.875 7.470 -27.004 1.00 71.44 126 GLY A C 1
ATOM 1060 O O . GLY A 1 126 ? 27.518 7.767 -28.010 1.00 71.44 126 GLY A O 1
ATOM 1061 N N . SER A 1 127 ? 25.555 7.658 -26.921 1.00 70.50 127 SER A N 1
ATOM 1062 C CA . SER A 1 127 ? 24.750 8.214 -28.018 1.00 70.50 127 SER A CA 1
ATOM 1063 C C . SER A 1 127 ? 25.078 9.686 -28.286 1.00 70.50 127 SER A C 1
ATOM 1065 O O . SER A 1 127 ? 25.183 10.088 -29.443 1.00 70.50 127 SER A O 1
ATOM 1067 N N . PHE A 1 128 ? 25.316 10.487 -27.241 1.00 72.44 128 PHE A N 1
ATOM 1068 C CA . PHE A 1 128 ? 25.751 11.881 -27.389 1.00 72.44 128 PHE A CA 1
ATOM 1069 C C . PHE A 1 128 ? 27.120 11.993 -28.070 1.00 72.44 128 PHE A C 1
ATOM 1071 O O . PHE A 1 128 ? 27.287 12.801 -28.984 1.00 72.44 128 PHE A O 1
ATOM 1078 N N . ILE A 1 129 ? 28.085 11.157 -27.676 1.00 70.94 129 ILE A N 1
ATOM 1079 C CA . ILE A 1 129 ? 29.417 11.128 -28.300 1.00 70.94 129 ILE A CA 1
ATOM 1080 C C . ILE A 1 129 ? 29.314 10.691 -29.767 1.00 70.94 129 ILE A C 1
ATOM 1082 O O . ILE A 1 129 ? 29.944 11.294 -30.635 1.00 70.94 129 ILE A O 1
ATOM 1086 N N . PHE A 1 130 ? 28.482 9.691 -30.067 1.00 67.75 130 PHE A N 1
ATOM 1087 C CA . PHE A 1 130 ? 28.248 9.233 -31.436 1.00 67.75 130 PHE A CA 1
ATOM 1088 C C . PHE A 1 130 ? 27.655 10.344 -32.324 1.00 67.75 130 PHE A C 1
ATOM 1090 O O . PHE A 1 130 ? 28.166 10.597 -33.418 1.00 67.75 130 PHE A O 1
ATOM 1097 N N . CYS A 1 131 ? 26.636 11.060 -31.837 1.00 68.50 131 CYS A N 1
ATOM 1098 C CA . CYS A 1 131 ? 26.022 12.176 -32.561 1.00 68.50 131 CYS A CA 1
ATOM 1099 C C . CYS A 1 131 ? 26.988 13.346 -32.793 1.00 68.50 131 CYS A C 1
ATOM 1101 O O . CYS A 1 131 ? 26.977 13.929 -33.872 1.00 68.50 131 CYS A O 1
ATOM 1103 N N . LEU A 1 132 ? 27.829 13.686 -31.812 1.00 70.44 132 LEU A N 1
ATOM 1104 C CA . LEU A 1 132 ? 28.724 14.843 -31.913 1.00 70.44 132 LEU A CA 1
ATOM 1105 C C . LEU A 1 132 ? 30.011 14.568 -32.699 1.00 70.44 132 LEU A C 1
ATOM 1107 O O . LEU A 1 132 ? 30.542 15.493 -33.301 1.00 70.44 132 LEU A O 1
ATOM 1111 N N . TYR A 1 133 ? 30.521 13.332 -32.708 1.00 66.25 133 TYR A N 1
ATOM 1112 C CA . TYR A 1 133 ? 31.841 13.035 -33.285 1.00 66.25 133 TYR A CA 1
ATOM 1113 C C . TYR A 1 133 ? 31.815 12.128 -34.518 1.00 66.25 133 TYR A C 1
ATOM 1115 O O . TYR A 1 133 ? 32.679 12.259 -35.384 1.00 66.25 133 TYR A O 1
ATOM 1123 N N . ILE A 1 134 ? 30.861 11.200 -34.619 1.00 65.00 134 ILE A N 1
ATOM 1124 C CA . ILE A 1 134 ? 30.804 10.242 -35.738 1.00 65.00 134 ILE A CA 1
ATOM 1125 C C . ILE A 1 134 ? 29.881 10.759 -36.844 1.00 65.00 134 ILE A C 1
ATOM 1127 O O . ILE A 1 134 ? 30.239 10.709 -38.019 1.00 65.00 134 ILE A O 1
ATOM 1131 N N . LEU A 1 135 ? 28.730 11.319 -36.475 1.00 58.44 135 LEU A N 1
ATOM 1132 C CA . LEU A 1 135 ? 27.740 11.852 -37.413 1.00 58.44 135 LEU A CA 1
ATOM 1133 C C . LEU A 1 135 ? 28.286 12.966 -38.340 1.00 58.44 135 LEU A C 1
ATOM 1135 O O . LEU A 1 135 ? 28.129 12.822 -39.554 1.00 58.44 135 LEU A O 1
ATOM 1139 N N . PRO A 1 136 ? 29.014 13.994 -37.850 1.00 61.62 136 PRO A N 1
ATOM 1140 C CA . PRO A 1 136 ? 29.608 15.015 -38.727 1.00 61.62 136 PRO A CA 1
ATOM 1141 C C . PRO A 1 136 ? 30.796 14.510 -39.560 1.00 61.62 136 PRO A C 1
ATOM 1143 O O . PRO A 1 136 ? 31.224 15.181 -40.494 1.00 61.62 136 PRO A O 1
ATOM 1146 N N . ARG A 1 137 ? 31.344 13.330 -39.243 1.00 62.31 137 ARG A N 1
ATOM 1147 C CA . ARG A 1 137 ? 32.425 12.705 -40.018 1.00 62.31 137 ARG A CA 1
ATOM 1148 C C . ARG A 1 137 ? 31.899 11.877 -41.196 1.00 62.31 137 ARG A C 1
ATOM 1150 O O . ARG A 1 137 ? 32.617 11.703 -42.173 1.00 62.31 137 ARG A O 1
ATOM 1157 N N . ILE A 1 138 ? 30.673 11.356 -41.092 1.00 63.84 138 ILE A N 1
ATOM 1158 C CA . ILE A 1 138 ? 30.000 10.577 -42.148 1.00 63.84 138 ILE A CA 1
ATOM 1159 C C . ILE A 1 138 ? 29.224 11.501 -43.097 1.00 63.84 138 ILE A C 1
ATOM 1161 O O . ILE A 1 138 ? 29.216 11.265 -44.301 1.00 63.84 138 ILE A O 1
ATOM 1165 N N . TYR A 1 139 ? 28.614 12.565 -42.568 1.00 58.97 139 TYR A N 1
ATOM 1166 C CA . TYR A 1 139 ? 27.987 13.632 -43.347 1.00 58.97 139 TYR A CA 1
ATOM 1167 C C . TYR A 1 139 ? 28.821 14.909 -43.212 1.00 58.97 139 TYR A C 1
ATOM 1169 O O . TYR A 1 139 ? 28.564 15.700 -42.300 1.00 58.97 139 TYR A O 1
ATOM 1177 N N . PRO A 1 140 ? 29.837 15.125 -44.070 1.00 58.47 140 PRO A N 1
ATOM 1178 C CA . PRO A 1 140 ? 30.531 16.401 -44.091 1.00 58.47 140 PRO A CA 1
ATOM 1179 C C . PRO A 1 140 ? 29.515 17.497 -44.441 1.00 58.47 140 PRO A C 1
ATOM 1181 O O . PRO A 1 140 ? 28.752 17.380 -45.400 1.00 58.47 140 PRO A O 1
ATOM 1184 N N . PHE A 1 141 ? 29.496 18.557 -43.636 1.00 56.16 141 PHE A N 1
ATOM 1185 C CA . PHE A 1 141 ? 28.588 19.709 -43.725 1.00 56.16 141 PHE A CA 1
ATOM 1186 C C . PHE A 1 141 ? 28.653 20.495 -45.058 1.00 56.16 141 PHE A C 1
ATOM 1188 O O . PHE A 1 141 ? 27.935 21.481 -45.217 1.00 56.16 141 PHE A O 1
ATOM 1195 N N . ASP A 1 142 ? 29.456 20.063 -46.033 1.00 53.47 142 ASP A N 1
ATOM 1196 C CA . ASP A 1 142 ? 29.650 20.738 -47.323 1.00 53.47 142 ASP A CA 1
ATOM 1197 C C . ASP A 1 142 ? 28.414 20.708 -48.238 1.00 53.47 142 ASP A C 1
ATOM 1199 O O . ASP A 1 142 ? 28.306 21.521 -49.155 1.00 53.47 142 ASP A O 1
ATOM 1203 N N . LEU A 1 143 ? 27.435 19.828 -47.991 1.00 51.97 143 LEU A N 1
ATOM 1204 C CA . LEU A 1 143 ? 26.240 19.736 -48.843 1.00 51.97 143 LEU A CA 1
ATOM 1205 C C . LEU A 1 143 ? 25.189 20.832 -48.567 1.00 51.97 143 LEU A C 1
ATOM 1207 O O . LEU A 1 143 ? 24.293 21.029 -49.382 1.00 51.97 143 LEU A O 1
ATOM 1211 N N . PHE A 1 144 ? 25.276 21.555 -47.442 1.00 51.09 144 PHE A N 1
ATOM 1212 C CA . PHE A 1 144 ? 24.265 22.558 -47.066 1.00 51.09 144 PHE A CA 1
ATOM 1213 C C . PHE A 1 144 ? 24.621 23.999 -47.469 1.00 51.09 144 PHE A C 1
ATOM 1215 O O . PHE A 1 144 ? 23.727 24.834 -47.576 1.00 51.09 144 PHE A O 1
ATOM 1222 N N . ILE A 1 145 ? 25.898 24.302 -47.732 1.00 51.88 145 ILE A N 1
ATOM 1223 C CA . ILE A 1 145 ? 26.347 25.663 -48.091 1.00 51.88 145 ILE A CA 1
ATOM 1224 C C . ILE A 1 145 ? 26.300 25.902 -49.614 1.00 51.88 145 ILE A C 1
ATOM 1226 O O . ILE A 1 145 ? 26.134 27.038 -50.050 1.00 51.88 145 ILE A O 1
ATOM 1230 N N . GLY A 1 146 ? 26.332 24.848 -50.438 1.00 50.25 146 GLY A N 1
ATOM 1231 C CA . GLY A 1 146 ? 26.280 24.960 -51.905 1.00 50.25 146 GLY A CA 1
ATOM 1232 C C . GLY A 1 146 ? 24.911 25.311 -52.512 1.00 50.25 146 GLY A C 1
ATOM 1233 O O . GLY A 1 146 ? 24.833 25.546 -53.711 1.00 50.25 146 GLY A O 1
ATOM 1234 N N . ILE A 1 147 ? 23.835 25.349 -51.716 1.00 54.41 147 ILE A N 1
ATOM 1235 C CA . ILE A 1 147 ? 22.461 25.627 -52.190 1.00 54.41 147 ILE A CA 1
ATOM 1236 C C . ILE A 1 147 ? 22.005 27.051 -51.798 1.00 54.41 147 ILE A C 1
ATOM 1238 O O . ILE A 1 147 ? 20.906 27.480 -52.136 1.00 54.41 147 ILE A O 1
ATOM 1242 N N . ALA A 1 148 ? 22.857 27.810 -51.101 1.00 50.59 148 ALA A N 1
ATOM 1243 C CA . ALA A 1 148 ? 22.576 29.170 -50.637 1.00 50.59 148 ALA A CA 1
ATOM 1244 C C . ALA A 1 148 ? 23.381 30.239 -51.400 1.00 50.59 148 ALA A C 1
ATOM 1246 O O . ALA A 1 148 ? 23.754 31.259 -50.825 1.00 50.59 148 ALA A O 1
ATOM 1247 N N . MET A 1 149 ? 23.657 30.014 -52.687 1.00 44.47 149 MET A N 1
ATOM 1248 C CA . MET A 1 149 ? 24.210 31.042 -53.568 1.00 44.47 149 MET A CA 1
ATOM 1249 C C . MET A 1 149 ? 23.401 31.074 -54.876 1.00 44.47 149 MET A C 1
ATOM 1251 O O . MET A 1 149 ? 23.612 30.211 -55.729 1.00 44.47 149 MET A O 1
ATOM 1255 N N . PRO A 1 150 ? 22.411 31.979 -55.005 1.00 49.56 150 PRO A N 1
ATOM 1256 C CA . PRO A 1 150 ? 21.905 32.402 -56.307 1.00 49.56 150 PRO A CA 1
ATOM 1257 C C . PRO A 1 150 ? 22.914 33.301 -57.034 1.00 49.56 150 PRO A C 1
ATOM 1259 O O . PRO A 1 150 ? 23.649 34.053 -56.350 1.00 49.56 150 PRO A O 1
#

Sequence (150 aa):
MSLYEIIAITAFLLVCLILYLRFSLRNLIKNRTLTSQDYLWKLKNITDKSEYDIFQIAAKEKGWSKDYVEKDFRRYLEDQTLPVYVKQFLEDGKEHINAYRCRGGDFFNKKAFIFFSLFALLIIGGSFIFCLYILPRIYPFDLFIGIAMP